Protein AF-A0A377LRH3-F1 (afdb_monomer_lite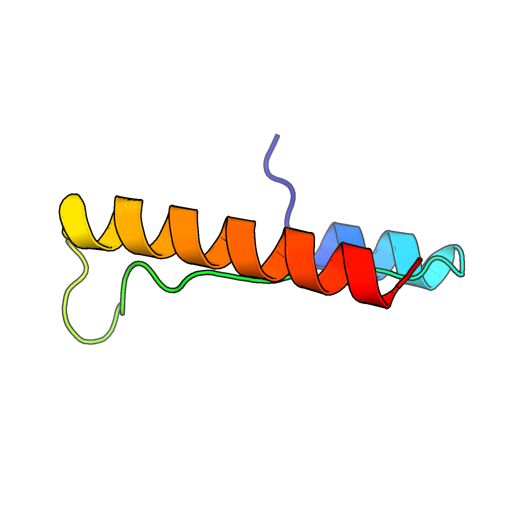)

pLDDT: mean 85.67, std 11.27, range [37.5, 94.75]

Foldseek 3Di:
DDDDPVVVVVVCVVVVHDDDDDDFDQDDPVPDRDGDPVSVVVSVVVSVVVVVVVVVVVD

Sequence (59 aa):
MKWNLQTLLTMCASQGLRAGMVAGVIVNRTQQEIPNAETMKQTESHAVKIVVEAARRLI

Structure (mmCIF, N/CA/C/O backbone):
data_AF-A0A377LRH3-F1
#
_entry.id   AF-A0A377LRH3-F1
#
loop_
_atom_site.group_PDB
_atom_site.id
_atom_site.type_symbol
_atom_site.label_atom_id
_atom_site.label_alt_id
_atom_site.label_comp_id
_atom_site.label_asym_id
_atom_site.label_entity_id
_atom_site.label_seq_id
_atom_site.pdbx_PDB_ins_code
_atom_site.Cartn_x
_atom_site.Cartn_y
_atom_site.Cartn_z
_atom_site.occupancy
_atom_site.B_iso_or_equiv
_atom_site.auth_seq_id
_atom_site.auth_comp_id
_atom_site.auth_asym_id
_atom_site.auth_atom_id
_atom_site.pdbx_PDB_model_num
ATOM 1 N N . MET A 1 1 ? 11.534 -2.177 12.871 1.00 37.50 1 MET A N 1
ATOM 2 C CA . MET A 1 1 ? 12.137 -1.712 11.603 1.00 37.50 1 MET A CA 1
ATOM 3 C C . MET A 1 1 ? 11.186 -0.691 10.978 1.00 37.50 1 MET A C 1
ATOM 5 O O . MET A 1 1 ? 10.104 -1.083 10.564 1.00 37.50 1 MET A O 1
ATOM 9 N N . LYS A 1 2 ? 11.489 0.615 11.029 1.00 40.38 2 LYS A N 1
ATOM 10 C CA . LYS A 1 2 ? 10.641 1.657 10.416 1.00 40.38 2 LYS A CA 1
ATOM 11 C C . LYS A 1 2 ? 11.069 1.822 8.955 1.00 40.38 2 LYS A C 1
ATOM 13 O O . LYS A 1 2 ? 12.100 2.432 8.702 1.00 40.38 2 LYS A O 1
ATOM 18 N N . TRP A 1 3 ? 10.309 1.268 8.016 1.00 50.66 3 TRP A N 1
ATOM 19 C CA . TRP A 1 3 ? 10.479 1.565 6.592 1.00 50.66 3 TRP A CA 1
ATOM 20 C C . TRP A 1 3 ? 9.870 2.945 6.321 1.00 50.66 3 TRP A C 1
ATOM 22 O O . TRP A 1 3 ? 8.679 3.140 6.558 1.00 50.66 3 TRP A O 1
ATOM 32 N N . ASN A 1 4 ? 10.675 3.921 5.896 1.00 74.06 4 ASN A N 1
ATOM 33 C CA . ASN A 1 4 ? 10.176 5.224 5.456 1.00 74.06 4 ASN A CA 1
ATOM 34 C C . ASN A 1 4 ? 10.094 5.255 3.916 1.00 74.06 4 ASN A C 1
ATOM 36 O O . ASN A 1 4 ? 10.822 4.545 3.220 1.00 74.06 4 ASN A O 1
ATOM 40 N N . LEU A 1 5 ? 9.190 6.076 3.372 1.00 80.75 5 LEU A N 1
ATOM 41 C CA . LEU A 1 5 ? 9.006 6.221 1.921 1.00 80.75 5 LEU A CA 1
ATOM 42 C C . LEU A 1 5 ? 10.312 6.604 1.208 1.00 80.75 5 LEU A C 1
ATOM 44 O O . LEU A 1 5 ? 10.591 6.154 0.098 1.00 80.75 5 LEU A O 1
ATOM 48 N N . GLN A 1 6 ? 11.116 7.431 1.873 1.00 85.75 6 GLN A N 1
ATOM 49 C CA . GLN A 1 6 ? 12.349 7.979 1.330 1.00 85.75 6 GLN A CA 1
ATOM 50 C C . GLN A 1 6 ? 13.364 6.885 0.977 1.00 85.75 6 GLN A C 1
ATOM 52 O O . GLN A 1 6 ? 13.947 6.926 -0.106 1.00 85.75 6 GLN A O 1
ATOM 57 N N . THR A 1 7 ? 13.537 5.878 1.838 1.00 88.75 7 THR A N 1
ATOM 58 C CA . THR A 1 7 ? 14.448 4.760 1.569 1.00 88.75 7 THR A CA 1
ATOM 59 C C . THR A 1 7 ? 13.953 3.902 0.408 1.00 88.75 7 THR A C 1
ATOM 61 O O . THR A 1 7 ? 14.747 3.564 -0.466 1.00 88.75 7 THR A O 1
ATOM 64 N N . LEU A 1 8 ? 12.651 3.597 0.353 1.00 86.44 8 LEU A N 1
ATOM 65 C CA . LEU A 1 8 ? 12.080 2.748 -0.697 1.00 86.44 8 LEU A CA 1
ATOM 66 C C . LEU A 1 8 ? 12.245 3.378 -2.085 1.00 86.44 8 LEU A C 1
ATOM 68 O O . LEU A 1 8 ? 12.778 2.743 -2.992 1.00 86.44 8 LEU A O 1
ATOM 72 N N . LEU A 1 9 ? 11.820 4.635 -2.250 1.00 89.31 9 LEU A N 1
ATOM 73 C CA . LEU A 1 9 ? 11.880 5.295 -3.556 1.00 89.31 9 LEU A CA 1
ATOM 74 C C . LEU A 1 9 ? 13.319 5.498 -4.024 1.00 89.31 9 LEU A C 1
ATOM 76 O O . LEU A 1 9 ? 13.606 5.260 -5.193 1.00 89.31 9 LEU A O 1
ATOM 80 N N . THR A 1 10 ? 14.226 5.878 -3.121 1.00 89.81 10 THR A N 1
ATOM 81 C CA . THR A 1 10 ? 15.639 6.077 -3.472 1.00 89.81 10 THR A CA 1
ATOM 82 C C . THR A 1 10 ? 16.286 4.761 -3.907 1.00 89.81 10 THR A C 1
ATOM 84 O O . THR A 1 10 ? 16.961 4.723 -4.932 1.00 89.81 10 THR A O 1
ATOM 87 N N . MET A 1 11 ? 16.039 3.672 -3.170 1.00 93.69 11 MET A N 1
ATOM 88 C CA . MET A 1 11 ? 16.560 2.341 -3.492 1.00 93.69 11 MET A CA 1
ATOM 89 C C . MET A 1 11 ? 16.008 1.805 -4.820 1.00 93.69 11 MET A C 1
ATOM 91 O O . MET A 1 11 ? 16.749 1.203 -5.596 1.00 93.69 11 MET A O 1
ATOM 95 N N . CYS A 1 12 ? 14.711 1.977 -5.082 1.00 88.75 12 CYS A N 1
ATOM 96 C CA . CYS A 1 12 ? 14.105 1.487 -6.317 1.00 88.75 12 CYS A CA 1
ATOM 97 C C . CYS A 1 12 ? 14.549 2.317 -7.525 1.00 88.75 12 CYS A C 1
ATOM 99 O O . CYS A 1 12 ? 14.943 1.743 -8.538 1.00 88.75 12 CYS A O 1
ATOM 101 N N . ALA A 1 13 ? 14.579 3.646 -7.397 1.00 90.94 13 ALA A N 1
ATOM 102 C CA . ALA A 1 13 ? 15.033 4.528 -8.466 1.00 90.94 13 ALA A CA 1
ATOM 103 C C . ALA A 1 13 ? 16.510 4.294 -8.828 1.00 90.94 13 ALA A C 1
ATOM 105 O O . ALA A 1 13 ? 16.84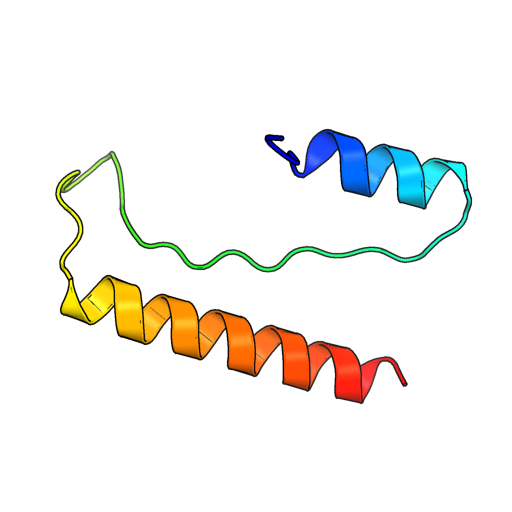1 4.275 -10.012 1.00 90.94 13 ALA A O 1
ATOM 106 N N . SER A 1 14 ? 17.388 4.057 -7.843 1.00 92.81 14 SER A N 1
ATOM 107 C CA . SER A 1 14 ? 18.815 3.808 -8.106 1.00 92.81 14 SER A CA 1
ATOM 108 C C . SER A 1 14 ? 19.092 2.467 -8.792 1.00 92.81 14 SER A C 1
ATOM 110 O O . SER A 1 14 ? 20.114 2.325 -9.456 1.00 92.81 14 SER A O 1
ATOM 112 N N . GLN A 1 15 ? 18.183 1.497 -8.666 1.00 93.38 15 GLN A N 1
ATOM 113 C CA . GLN A 1 15 ? 18.307 0.162 -9.262 1.00 93.38 15 GLN A CA 1
ATOM 114 C C . GLN A 1 15 ? 17.452 -0.020 -10.528 1.00 93.38 15 GLN A C 1
ATOM 116 O O . GLN A 1 15 ? 17.333 -1.134 -11.031 1.00 93.38 15 GLN A O 1
ATOM 121 N N . GLY A 1 16 ? 16.830 1.049 -11.043 1.00 91.50 16 GLY A N 1
ATOM 122 C CA . GLY A 1 16 ? 15.956 0.977 -12.222 1.00 91.50 16 GLY A CA 1
ATOM 123 C C . GLY A 1 16 ? 14.633 0.234 -11.982 1.00 91.50 16 GLY A C 1
ATOM 124 O O . GLY A 1 16 ? 13.965 -0.171 -12.933 1.00 91.50 16 GLY A O 1
ATOM 125 N N . LEU A 1 17 ? 14.244 0.046 -10.719 1.00 92.31 17 LEU A N 1
ATOM 126 C CA . LEU A 1 17 ? 13.009 -0.625 -10.322 1.00 92.31 17 LEU A CA 1
ATOM 127 C C . LEU A 1 17 ? 11.851 0.378 -10.251 1.00 92.31 17 LEU A C 1
ATOM 129 O O . LEU A 1 17 ? 12.006 1.514 -9.801 1.00 92.3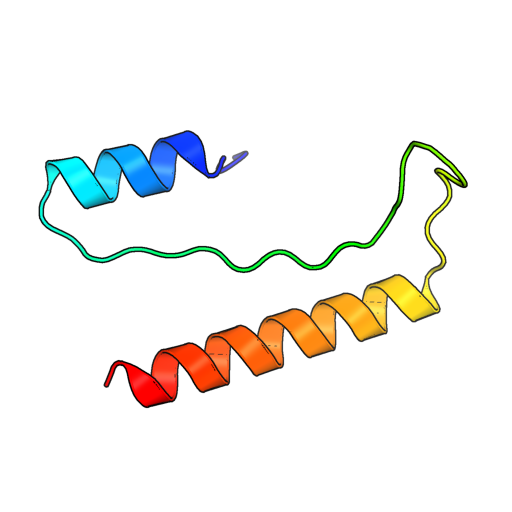1 17 LEU A O 1
ATOM 133 N N . ARG A 1 18 ? 10.653 -0.060 -10.646 1.00 89.75 18 ARG A N 1
ATOM 134 C CA . ARG A 1 18 ? 9.424 0.738 -10.520 1.00 89.75 18 ARG A CA 1
ATOM 135 C C . ARG A 1 18 ? 8.841 0.564 -9.117 1.00 89.75 18 ARG A C 1
ATOM 137 O O . ARG A 1 18 ? 8.591 -0.561 -8.699 1.00 89.75 18 ARG A O 1
ATOM 144 N N . ALA A 1 19 ? 8.599 1.668 -8.412 1.00 90.19 19 ALA A N 1
ATOM 145 C CA . ALA A 1 19 ? 7.987 1.674 -7.084 1.00 90.19 19 ALA A CA 1
ATOM 146 C C . ALA A 1 19 ? 6.958 2.803 -6.945 1.00 90.19 19 ALA A C 1
ATOM 148 O O . ALA A 1 19 ? 7.064 3.838 -7.601 1.00 90.19 19 ALA A O 1
ATOM 149 N N . GLY A 1 20 ? 5.977 2.606 -6.065 1.00 88.81 20 GLY A N 1
ATOM 150 C CA . GLY A 1 20 ? 4.941 3.583 -5.731 1.00 88.81 20 GLY A CA 1
ATOM 151 C C . GLY A 1 20 ? 4.411 3.356 -4.315 1.00 88.81 20 GLY A C 1
ATOM 152 O O . GLY A 1 20 ? 4.600 2.282 -3.745 1.00 88.81 20 GLY A O 1
ATOM 153 N N . MET A 1 21 ? 3.764 4.369 -3.734 1.00 91.00 21 MET A N 1
ATOM 154 C CA . MET A 1 21 ? 3.181 4.310 -2.389 1.00 91.00 21 MET A CA 1
ATOM 155 C C . MET A 1 21 ? 1.744 4.834 -2.407 1.00 91.00 21 MET A C 1
ATOM 157 O O . MET A 1 21 ? 1.452 5.836 -3.054 1.00 91.00 21 MET A O 1
ATOM 161 N N . VAL A 1 22 ? 0.871 4.182 -1.638 1.00 90.75 22 VAL A N 1
ATOM 162 C CA . VAL A 1 22 ? -0.480 4.651 -1.307 1.00 90.75 22 VAL A CA 1
ATOM 163 C C . VAL A 1 22 ? -0.553 4.841 0.208 1.00 90.75 22 VAL A C 1
ATOM 165 O O . VAL A 1 22 ? -0.066 3.995 0.956 1.00 90.75 22 VAL A O 1
ATOM 168 N N . ALA A 1 23 ? -1.146 5.945 0.664 1.00 88.69 23 ALA A N 1
ATOM 169 C CA . ALA A 1 23 ? -1.317 6.247 2.082 1.00 88.69 23 ALA A CA 1
ATOM 170 C C . ALA A 1 23 ? -2.787 6.550 2.395 1.00 88.69 23 ALA A C 1
ATOM 172 O O . ALA A 1 23 ? -3.427 7.331 1.694 1.0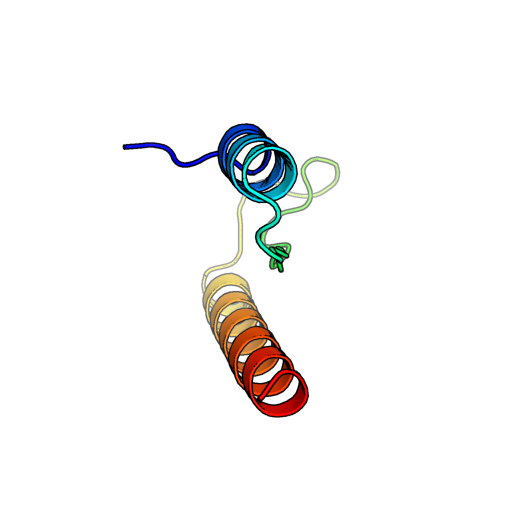0 88.69 23 ALA A O 1
ATOM 173 N N . GLY A 1 24 ? -3.310 5.941 3.459 1.00 88.19 24 GLY A N 1
ATOM 174 C CA . GLY A 1 24 ? -4.619 6.267 4.015 1.00 88.19 24 GLY A CA 1
ATOM 175 C C . GLY A 1 24 ? -4.490 7.330 5.104 1.00 88.19 24 GLY A C 1
ATOM 176 O O . GLY A 1 24 ? -3.732 7.150 6.057 1.00 88.19 24 GLY A O 1
ATOM 177 N N . VAL A 1 25 ? -5.212 8.442 4.971 1.00 87.38 25 VAL A N 1
ATOM 178 C CA . VAL A 1 25 ? -5.194 9.522 5.967 1.00 87.38 25 VAL A CA 1
ATOM 179 C C . VAL A 1 25 ? -6.115 9.149 7.127 1.00 87.38 25 VAL A C 1
ATOM 181 O O . VAL A 1 25 ? -7.331 9.193 6.989 1.00 87.38 25 VAL A O 1
ATOM 184 N N . ILE A 1 26 ? -5.529 8.774 8.266 1.00 87.38 26 ILE A N 1
ATOM 185 C CA . ILE A 1 26 ? -6.276 8.383 9.479 1.00 87.38 26 ILE A CA 1
ATOM 186 C C . ILE A 1 26 ? -6.496 9.534 10.465 1.00 87.38 26 ILE A C 1
ATOM 188 O O . ILE A 1 26 ? -7.371 9.457 11.322 1.00 87.38 26 ILE A O 1
ATOM 192 N N . VAL A 1 27 ? -5.688 10.589 10.370 1.00 87.94 27 VAL A N 1
ATOM 193 C CA . VAL A 1 27 ? -5.710 11.717 11.299 1.00 87.94 27 VAL A CA 1
ATOM 194 C C . VAL A 1 27 ? -5.285 12.986 10.576 1.00 87.94 27 VAL A C 1
ATOM 196 O O . VAL A 1 27 ? -4.357 12.967 9.763 1.00 87.94 27 VAL A O 1
ATOM 199 N N . ASN A 1 28 ? -5.950 14.094 10.889 1.00 86.25 28 ASN A N 1
ATOM 200 C CA . ASN A 1 28 ? -5.519 15.418 10.472 1.00 86.25 28 ASN A CA 1
ATOM 201 C C . ASN A 1 28 ? -5.041 16.205 11.697 1.00 86.25 28 ASN A C 1
ATOM 203 O O . ASN A 1 28 ? -5.848 16.618 12.532 1.00 86.25 28 ASN A O 1
ATOM 207 N N . ARG A 1 29 ? -3.726 16.451 11.769 1.00 85.94 29 ARG A N 1
ATOM 208 C CA . ARG A 1 29 ? -3.079 17.149 12.894 1.00 85.94 29 ARG A CA 1
ATOM 209 C C . ARG A 1 29 ? -3.574 18.583 13.110 1.00 85.94 29 ARG A C 1
ATOM 211 O O . ARG A 1 29 ? -3.318 19.142 14.165 1.00 85.94 29 ARG A O 1
ATOM 218 N N . THR A 1 30 ? -4.259 19.192 12.141 1.00 86.06 30 THR A N 1
ATOM 219 C CA . THR A 1 30 ? -4.783 20.562 12.279 1.00 86.06 30 THR A CA 1
ATOM 220 C C . THR A 1 30 ? -6.181 20.640 12.892 1.00 86.06 30 THR A C 1
ATOM 222 O O . THR A 1 30 ? -6.657 21.742 13.143 1.00 86.06 30 THR A O 1
ATOM 225 N N . GLN A 1 31 ? -6.855 19.507 13.115 1.00 78.12 31 GLN A N 1
ATOM 226 C CA . GLN A 1 31 ? -8.242 19.478 13.598 1.00 78.12 31 GLN A CA 1
ATOM 227 C C . GLN A 1 31 ? -8.390 18.615 14.847 1.00 78.12 31 GLN A C 1
ATOM 229 O O . GLN A 1 31 ? -8.780 19.110 15.900 1.00 78.12 31 GLN A O 1
ATOM 234 N N . GLN A 1 32 ? -8.087 17.322 14.733 1.00 72.38 32 GLN A N 1
ATOM 235 C CA . GLN A 1 32 ? -8.276 16.372 15.819 1.00 72.38 32 GLN A CA 1
ATOM 236 C C . GLN A 1 32 ? -7.244 15.257 15.704 1.00 72.38 32 GLN A C 1
ATOM 238 O O . GLN A 1 32 ? -7.191 14.544 14.704 1.00 72.38 32 GLN A O 1
ATOM 243 N N . GLU A 1 33 ? -6.424 15.121 16.744 1.00 75.50 33 GLU A N 1
ATOM 244 C CA . GLU A 1 33 ? -5.328 14.150 16.782 1.00 75.50 33 GLU A CA 1
ATOM 245 C C . GLU A 1 33 ? -5.752 12.761 17.265 1.00 75.50 33 GLU A C 1
ATOM 247 O O . GLU A 1 33 ? -5.003 11.810 17.069 1.00 75.50 33 GLU A O 1
ATOM 252 N N . ILE A 1 34 ? -6.934 12.623 17.877 1.00 81.56 34 ILE A N 1
ATOM 253 C CA . ILE A 1 34 ? -7.450 11.326 18.329 1.00 81.56 34 ILE A CA 1
ATOM 254 C C . ILE A 1 34 ? -8.179 10.660 17.155 1.00 81.56 34 ILE A C 1
ATOM 256 O O . ILE A 1 34 ? -9.261 11.121 16.781 1.00 81.56 34 ILE A O 1
ATOM 260 N N . PRO A 1 35 ? -7.621 9.592 16.560 1.00 76.50 35 PRO A N 1
ATOM 261 C CA . PRO A 1 35 ? -8.264 8.909 15.451 1.00 76.50 35 PRO A CA 1
ATOM 262 C C . PRO A 1 35 ? -9.453 8.078 15.950 1.00 76.50 35 PRO A C 1
ATOM 264 O O . PRO A 1 35 ? -9.382 7.410 16.983 1.00 76.50 35 PRO A O 1
ATOM 267 N N . ASN A 1 36 ? -10.550 8.082 15.194 1.00 82.06 36 ASN A N 1
ATOM 268 C CA . ASN A 1 36 ? -11.691 7.212 15.463 1.00 82.06 36 ASN A CA 1
ATOM 269 C C . ASN A 1 36 ? -11.363 5.769 15.016 1.00 82.06 36 ASN A C 1
ATOM 271 O O . ASN A 1 36 ? -10.884 5.532 13.907 1.00 82.06 36 ASN A O 1
ATOM 275 N N . ALA A 1 37 ? -11.617 4.787 15.886 1.00 83.31 37 ALA A N 1
ATOM 276 C CA . ALA A 1 37 ? -11.332 3.375 15.623 1.00 83.31 37 ALA A CA 1
ATOM 277 C C . ALA A 1 37 ? -12.083 2.815 14.404 1.00 83.31 37 ALA A C 1
ATOM 279 O O . ALA A 1 37 ? -11.553 1.962 13.688 1.00 83.31 37 ALA A O 1
ATOM 280 N N . GLU A 1 38 ? -13.295 3.299 14.147 1.00 84.12 38 GLU A N 1
ATOM 281 C CA . GLU A 1 38 ? -14.096 2.869 13.003 1.00 84.12 38 GLU A CA 1
ATOM 282 C C . GLU A 1 38 ? -13.548 3.438 11.687 1.00 84.12 38 GLU A C 1
ATOM 284 O O . GLU A 1 38 ? -13.360 2.696 10.719 1.00 84.12 38 GLU A O 1
ATOM 289 N N . THR A 1 39 ? -13.183 4.726 11.669 1.00 81.94 39 THR A N 1
ATOM 290 C CA . THR A 1 39 ? -12.599 5.364 10.480 1.00 81.94 39 THR A CA 1
ATOM 291 C C . THR A 1 39 ? -11.211 4.814 10.161 1.00 81.94 39 THR A C 1
ATOM 293 O O . THR A 1 39 ? -10.876 4.675 8.984 1.00 81.94 39 THR A O 1
ATOM 296 N N . MET A 1 40 ? -10.425 4.413 11.168 1.00 84.50 40 MET A N 1
ATOM 297 C CA . MET A 1 40 ? -9.142 3.730 10.954 1.00 84.50 40 MET A CA 1
ATOM 298 C C . MET A 1 40 ? -9.312 2.408 10.197 1.00 84.50 40 MET A C 1
ATOM 300 O O . MET A 1 40 ? -8.663 2.211 9.169 1.00 84.50 40 MET A O 1
ATOM 304 N N . LYS A 1 41 ? -10.225 1.535 10.648 1.00 86.19 41 LYS A N 1
ATOM 305 C CA . LYS A 1 41 ? -10.478 0.232 10.001 1.00 86.19 41 LYS A CA 1
ATOM 306 C C . LYS A 1 41 ? -10.989 0.377 8.566 1.00 86.19 41 LYS A C 1
ATOM 308 O O . LYS A 1 41 ? -10.582 -0.373 7.675 1.00 86.19 41 LYS A O 1
ATOM 313 N N . GLN A 1 42 ? -11.876 1.345 8.331 1.00 89.12 42 GLN A N 1
ATOM 314 C CA . GLN A 1 42 ? -12.386 1.633 6.988 1.00 89.12 42 GLN A CA 1
ATOM 315 C C . GLN A 1 42 ? -11.273 2.149 6.068 1.00 89.12 42 GLN A C 1
ATOM 317 O O . GLN A 1 42 ? -11.138 1.684 4.936 1.00 89.12 42 GLN A O 1
ATOM 322 N N . THR A 1 43 ? -10.438 3.062 6.569 1.00 89.19 43 THR A N 1
ATOM 323 C CA . THR A 1 43 ? -9.323 3.650 5.811 1.00 89.19 43 THR A CA 1
ATOM 324 C C . THR A 1 43 ? -8.277 2.604 5.438 1.00 89.19 43 THR A C 1
ATOM 326 O O . THR A 1 43 ? -7.809 2.584 4.300 1.00 89.19 43 THR A O 1
ATOM 329 N N . GLU A 1 44 ? -7.957 1.692 6.357 1.00 90.38 44 GLU A N 1
ATOM 330 C CA . GLU A 1 44 ? -7.077 0.553 6.088 1.00 90.38 44 GLU A CA 1
ATOM 331 C C . GLU A 1 44 ? -7.649 -0.340 4.978 1.00 90.38 44 GLU A C 1
ATOM 333 O O . GLU A 1 44 ? -6.978 -0.613 3.980 1.00 90.38 44 GLU A O 1
ATOM 338 N N . SER A 1 45 ? -8.927 -0.716 5.093 1.00 91.44 45 SER A N 1
ATOM 339 C CA . SER A 1 45 ? -9.610 -1.542 4.090 1.00 91.44 45 SER A CA 1
ATOM 340 C C . SER A 1 45 ? -9.631 -0.880 2.709 1.00 91.44 45 SER A C 1
ATOM 342 O O . SER A 1 45 ? -9.473 -1.554 1.688 1.00 91.44 45 SER A O 1
ATOM 344 N N . HIS A 1 46 ? -9.814 0.441 2.651 1.00 92.06 46 HIS A N 1
ATOM 345 C CA . HIS A 1 46 ? -9.755 1.200 1.404 1.00 92.06 46 HIS A CA 1
ATOM 346 C C . HIS A 1 46 ? -8.347 1.223 0.808 1.00 92.06 46 HIS A C 1
ATOM 348 O O . HIS A 1 46 ? -8.197 0.950 -0.383 1.00 92.06 46 HIS A O 1
ATOM 354 N N . ALA A 1 47 ? -7.316 1.480 1.616 1.00 91.56 47 ALA A N 1
ATOM 355 C CA . ALA A 1 47 ? -5.932 1.494 1.147 1.00 91.56 47 ALA A CA 1
ATOM 356 C C . ALA A 1 47 ? -5.517 0.138 0.546 1.00 91.56 47 ALA A C 1
ATOM 358 O O . ALA A 1 47 ? -4.912 0.099 -0.528 1.00 91.56 47 ALA A O 1
ATOM 359 N N . VAL A 1 48 ? -5.914 -0.973 1.181 1.00 92.62 48 VAL A N 1
ATOM 360 C CA . VAL A 1 48 ? -5.644 -2.330 0.674 1.00 92.62 48 VAL A CA 1
ATOM 361 C C . VAL A 1 48 ? -6.370 -2.594 -0.649 1.00 92.62 48 VAL A C 1
ATOM 363 O O . VAL A 1 48 ? -5.768 -3.101 -1.595 1.00 92.62 48 VAL A O 1
ATOM 366 N N . LYS A 1 49 ? -7.646 -2.213 -0.770 1.00 94.31 49 LYS A N 1
ATOM 367 C CA . LYS A 1 49 ? -8.384 -2.361 -2.038 1.00 94.31 49 LYS A CA 1
ATOM 368 C C . LYS A 1 49 ? -7.714 -1.590 -3.178 1.00 94.31 49 LYS A C 1
ATOM 370 O O . LYS A 1 49 ? -7.587 -2.125 -4.277 1.00 94.31 49 LYS A O 1
ATOM 375 N N . ILE A 1 50 ? -7.253 -0.368 -2.907 1.00 94.19 50 ILE A N 1
ATOM 376 C CA . ILE A 1 50 ? -6.582 0.479 -3.900 1.00 94.19 50 ILE A CA 1
ATOM 377 C C . ILE A 1 50 ? -5.262 -0.149 -4.354 1.00 94.19 50 ILE A C 1
ATOM 379 O O . ILE A 1 50 ? -5.014 -0.199 -5.556 1.00 94.19 50 ILE A O 1
ATOM 383 N N . VAL A 1 51 ? -4.421 -0.650 -3.440 1.00 92.88 51 VAL A N 1
ATOM 384 C CA . VAL A 1 51 ? -3.125 -1.232 -3.838 1.00 92.88 51 VAL A CA 1
ATOM 38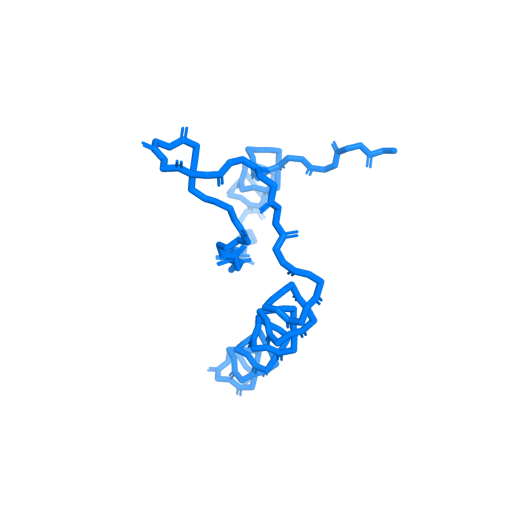5 C C . VAL A 1 51 ? -3.292 -2.538 -4.620 1.00 92.88 51 VAL A C 1
ATOM 387 O O . VAL A 1 51 ? -2.558 -2.765 -5.578 1.00 92.88 51 VAL A O 1
ATOM 390 N N . VAL A 1 52 ? -4.289 -3.363 -4.279 1.00 94.12 52 VAL A N 1
ATOM 391 C CA . VAL A 1 52 ? -4.612 -4.584 -5.039 1.00 94.12 52 VAL A CA 1
ATOM 392 C C . VAL A 1 52 ? -5.083 -4.236 -6.451 1.00 94.12 52 VAL A C 1
ATOM 394 O O . VAL A 1 52 ? -4.644 -4.852 -7.420 1.00 94.12 52 VAL A O 1
ATOM 397 N N . GLU A 1 53 ? -5.941 -3.227 -6.584 1.00 94.38 53 GLU A N 1
ATOM 398 C CA . GLU A 1 53 ? -6.411 -2.757 -7.887 1.00 94.38 53 GLU A CA 1
ATOM 399 C C . GLU A 1 53 ? -5.284 -2.112 -8.709 1.00 94.38 53 GLU A C 1
ATOM 401 O O . GLU A 1 53 ? -5.178 -2.348 -9.910 1.00 94.38 53 GLU A O 1
ATOM 406 N N . ALA A 1 54 ? -4.388 -1.354 -8.073 1.00 93.00 54 ALA A N 1
ATOM 407 C CA . ALA A 1 54 ? -3.206 -0.804 -8.730 1.00 93.00 54 ALA A CA 1
ATOM 408 C C . ALA A 1 54 ? -2.265 -1.912 -9.227 1.00 93.00 54 ALA A C 1
ATOM 410 O O . ALA A 1 54 ? -1.780 -1.834 -10.353 1.00 93.00 54 ALA A O 1
ATOM 411 N N . ALA A 1 55 ? -2.053 -2.964 -8.429 1.00 92.31 55 ALA A N 1
ATOM 412 C CA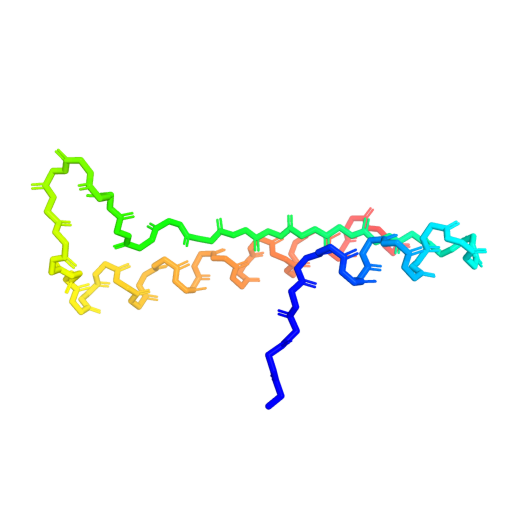 . ALA A 1 55 ? -1.245 -4.113 -8.830 1.00 92.31 55 ALA A CA 1
ATOM 413 C C . ALA A 1 55 ? -1.848 -4.833 -10.044 1.00 92.31 55 ALA A C 1
ATOM 415 O O . ALA A 1 55 ? -1.120 -5.147 -10.980 1.00 92.31 55 ALA A O 1
ATOM 416 N N . ARG A 1 56 ? -3.177 -5.017 -10.085 1.00 94.06 56 ARG A N 1
ATOM 417 C CA . ARG A 1 56 ? -3.866 -5.615 -11.244 1.00 94.06 56 ARG A CA 1
ATOM 418 C C . ARG A 1 56 ? -3.673 -4.847 -12.549 1.00 94.06 56 ARG A C 1
ATOM 420 O O . ARG A 1 56 ? -3.720 -5.463 -13.600 1.00 94.06 56 ARG A O 1
ATOM 427 N N . ARG A 1 57 ? -3.493 -3.525 -12.496 1.00 94.75 57 ARG A N 1
ATOM 428 C CA . ARG A 1 57 ? -3.296 -2.679 -13.690 1.00 94.75 57 ARG A CA 1
ATOM 429 C C . ARG A 1 57 ? -1.850 -2.632 -14.182 1.00 94.75 57 ARG A C 1
ATOM 431 O O . ARG A 1 57 ? -1.596 -2.071 -15.242 1.00 94.75 57 ARG A O 1
ATOM 438 N N . LEU A 1 58 ? -0.910 -3.121 -13.375 1.00 87.81 58 LEU A N 1
ATOM 439 C CA . LEU A 1 58 ? 0.529 -3.083 -13.649 1.00 87.81 58 LEU A CA 1
ATOM 440 C C . LEU A 1 58 ? 1.105 -4.455 -14.030 1.00 87.81 58 LEU A C 1
ATOM 442 O O . LEU A 1 58 ? 2.294 -4.533 -14.342 1.00 87.81 58 LEU A O 1
ATOM 446 N N . ILE A 1 59 ? 0.273 -5.497 -13.985 1.00 84.88 59 ILE A N 1
ATOM 447 C CA . ILE A 1 59 ? 0.517 -6.830 -14.546 1.00 84.88 59 ILE A CA 1
ATOM 448 C C . ILE A 1 59 ? -0.089 -6.853 -15.948 1.00 84.88 59 ILE A C 1
ATOM 450 O O . ILE A 1 59 ? 0.585 -7.381 -16.857 1.00 84.88 59 ILE A O 1
#

Organism: Enterobacter cloacae (NCBI:txid550)

Radius of gyration: 14.64 Å; chains: 1; bounding box: 33×27×33 Å

InterPro domains:
  IPR035994 Nucleoside phosphorylase superfamily [G3DSA:3.40.50.1580] (5-56)
  IPR035994 Nucleoside phosphorylase superfamily [SSF53167] (7-56)

Secondary structure (DSSP, 8-state):
----HHHHHHHHHHTT-----------BTTTB-S--HHHHHHHHHHHHHHHHHHHHTT-